Protein AF-A0A4Y9NA35-F1 (afdb_monomer_lite)

Foldseek 3Di:
DLVVVLVLVVVLVCCLQVVLQVLLCVPPVGSQEPAQDDDPPDPLNVLRVVVVVVVVVVNVVSVCCVVVVDPDPDDDDDDVVVVVVCVCSVVVSVVSVVVQVVCPNVRHDTDDPVDPCVVVVVVVVVVVVCCCPVPVVVVCCVVVPPVVLVVQQQQPDPHRPHHRRDPPDDPPPDD

Sequence (175 aa):
MIAVASLLHLAGLGVVFGVCTWLQIRRTGGSGFNGISGPVGSLSWWAGVLFVLALLLGLAGPAVVLAGVMGVPDGPTGTAAAVLGLVLLVPGVAAVLIAQTGMGTSWRIGVDDTERTDVALACLILAIELQVRVIEELYLRRVHGADYVAYAARTGRFLPGFGRLHPRARPVTAR

pLDDT: mean 85.76, std 9.86, range [43.94, 96.06]

Secondary structure (DSSP, 8-state):
-HHHHHHHHHHHHHHHHHHHHHHHHHHHSS-SB--S-SSTTSHHHHHHHHHHHHHHHHHHHHHHHHTTSSPPPS---SHHHHHHHHHHHHHHHHHHHHHHHHTGGG--BS--TTS--HHHHHHHHHHHHHIIIIIIHHHHHHHHHHHHHHHHHHH-SSSTTTTPPP---------

Radius of gyration: 25.9 Å; chains: 1; bounding box: 74×47×51 Å

Structure (mmCIF, N/CA/C/O backbone):
data_AF-A0A4Y9NA35-F1
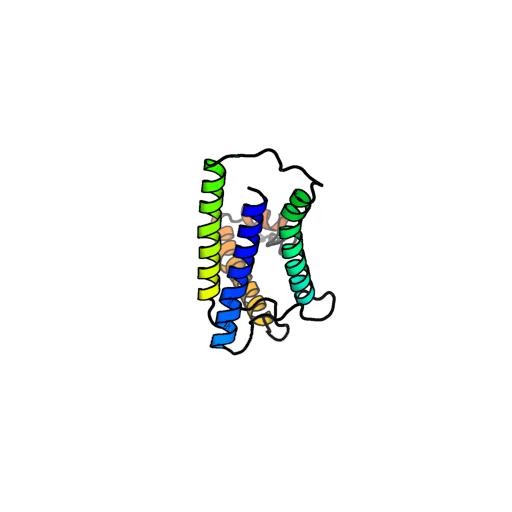#
_entry.id   AF-A0A4Y9NA35-F1
#
loop_
_atom_site.group_PDB
_atom_site.id
_atom_site.type_symbol
_atom_site.label_atom_id
_atom_site.label_alt_id
_atom_site.label_comp_id
_atom_site.label_asym_id
_atom_site.label_entity_id
_atom_site.label_seq_id
_atom_site.pdbx_PDB_ins_code
_atom_site.Cartn_x
_atom_site.Cartn_y
_atom_site.Cartn_z
_atom_site.occupancy
_atom_site.B_iso_or_equiv
_atom_site.auth_seq_id
_atom_site.auth_comp_id
_atom_site.auth_asym_id
_atom_site.auth_atom_id
_atom_site.pdbx_PDB_model_num
ATOM 1 N N . MET A 1 1 ? 15.046 -0.991 -24.228 1.00 73.88 1 MET A N 1
ATOM 2 C CA . MET A 1 1 ? 14.245 -0.162 -23.296 1.00 73.88 1 MET A CA 1
ATOM 3 C C . MET A 1 1 ? 13.436 -0.992 -22.307 1.00 73.88 1 MET A C 1
ATOM 5 O O . MET A 1 1 ? 13.653 -0.809 -21.121 1.00 73.88 1 MET A O 1
ATOM 9 N N . ILE A 1 2 ? 12.584 -1.932 -22.742 1.00 80.81 2 ILE A N 1
ATOM 10 C CA . ILE A 1 2 ? 11.775 -2.781 -21.834 1.00 80.81 2 ILE A CA 1
ATOM 11 C C . ILE A 1 2 ? 12.650 -3.531 -20.828 1.00 80.81 2 ILE A C 1
ATOM 13 O O . ILE A 1 2 ? 12.426 -3.399 -19.639 1.00 80.81 2 ILE A O 1
ATOM 17 N N . ALA A 1 3 ? 13.708 -4.212 -21.286 1.00 83.12 3 ALA A N 1
ATOM 18 C CA . ALA A 1 3 ? 14.634 -4.918 -20.396 1.00 83.12 3 ALA A CA 1
ATOM 19 C C . ALA A 1 3 ? 15.241 -4.006 -19.313 1.00 83.12 3 ALA A C 1
ATOM 21 O O . ALA A 1 3 ? 15.331 -4.396 -18.155 1.00 83.12 3 ALA A O 1
ATOM 22 N N . VAL A 1 4 ? 15.595 -2.765 -19.667 1.00 85.44 4 VAL A N 1
ATOM 23 C CA . VAL A 1 4 ? 16.108 -1.773 -18.708 1.00 85.44 4 VAL A CA 1
ATOM 24 C C . VAL A 1 4 ? 15.016 -1.369 -17.717 1.00 85.44 4 VAL A C 1
ATOM 26 O O . VAL A 1 4 ? 15.270 -1.344 -16.521 1.00 85.44 4 VAL A O 1
ATOM 29 N N . ALA A 1 5 ? 13.793 -1.107 -18.184 1.00 85.56 5 ALA A N 1
ATOM 30 C CA . ALA A 1 5 ? 12.664 -0.791 -17.310 1.00 85.56 5 ALA A CA 1
ATOM 31 C C . ALA A 1 5 ? 12.323 -1.956 -16.359 1.00 85.56 5 ALA A C 1
ATOM 33 O O . ALA A 1 5 ? 12.092 -1.730 -15.174 1.00 85.56 5 ALA A O 1
ATOM 34 N N . SER A 1 6 ? 12.363 -3.201 -16.843 1.00 86.94 6 SER A N 1
ATOM 35 C CA . SER A 1 6 ? 12.180 -4.409 -16.031 1.00 86.94 6 SER A CA 1
ATOM 36 C C . SER A 1 6 ? 13.278 -4.553 -14.977 1.00 86.94 6 SER A C 1
ATOM 38 O O . SER A 1 6 ? 12.978 -4.821 -13.818 1.00 86.94 6 SER A O 1
ATOM 40 N N . LEU A 1 7 ? 14.540 -4.319 -15.352 1.00 91.00 7 LEU A N 1
ATOM 41 C CA . LEU A 1 7 ? 15.666 -4.323 -14.417 1.00 91.00 7 LEU A CA 1
ATOM 42 C C . LEU A 1 7 ? 15.518 -3.233 -13.352 1.00 91.00 7 LEU A C 1
ATOM 44 O O . LEU A 1 7 ? 15.722 -3.513 -12.176 1.00 91.00 7 LEU A O 1
ATOM 48 N N . LEU A 1 8 ? 15.118 -2.019 -13.737 1.00 91.12 8 LEU A N 1
ATOM 49 C CA . LEU A 1 8 ? 14.865 -0.922 -12.799 1.00 91.12 8 LEU A CA 1
ATOM 50 C C . LEU A 1 8 ? 13.715 -1.242 -11.840 1.00 91.12 8 LEU A C 1
ATOM 52 O O . LEU A 1 8 ? 13.813 -0.937 -10.655 1.00 91.12 8 LEU A O 1
ATOM 56 N N . HIS A 1 9 ? 12.651 -1.886 -12.322 1.00 89.00 9 HIS A N 1
ATOM 57 C CA . HIS A 1 9 ? 11.539 -2.321 -11.481 1.00 89.00 9 HIS A CA 1
ATOM 58 C C . HIS A 1 9 ? 11.980 -3.379 -10.460 1.00 89.00 9 HIS A C 1
ATOM 60 O O . HIS A 1 9 ? 11.723 -3.228 -9.266 1.00 89.00 9 HIS A O 1
ATOM 66 N N . LEU A 1 10 ? 12.712 -4.406 -10.906 1.00 91.94 10 LEU A N 1
ATOM 67 C CA . LEU A 1 10 ? 13.266 -5.444 -10.032 1.00 91.94 10 LEU A CA 1
ATOM 68 C C . LEU A 1 10 ? 14.255 -4.869 -9.012 1.00 91.94 10 LEU A C 1
ATOM 70 O O . LEU A 1 10 ? 14.188 -5.210 -7.832 1.00 91.94 10 LEU A O 1
ATOM 74 N N . ALA A 1 11 ? 15.138 -3.968 -9.445 1.00 93.44 11 ALA A N 1
ATOM 75 C CA . ALA A 1 11 ? 16.068 -3.274 -8.564 1.00 93.44 11 ALA A CA 1
ATOM 76 C C . ALA A 1 11 ? 15.321 -2.418 -7.534 1.00 93.44 11 ALA A C 1
ATOM 78 O O . ALA A 1 11 ? 15.645 -2.472 -6.352 1.00 93.44 11 ALA A O 1
ATOM 79 N N . GLY A 1 12 ? 14.285 -1.685 -7.953 1.00 90.94 12 GLY A N 1
ATOM 80 C CA . GLY A 1 12 ? 13.433 -0.896 -7.066 1.00 90.94 12 GLY A CA 1
ATOM 81 C C . GLY A 1 12 ? 12.753 -1.752 -5.996 1.00 90.94 12 GLY A C 1
ATOM 82 O O . 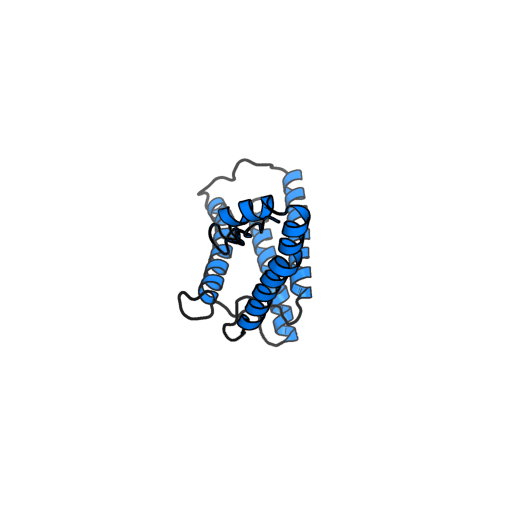GLY A 1 12 ? 12.848 -1.425 -4.816 1.00 90.94 12 GLY A O 1
ATOM 83 N N . LEU A 1 13 ? 12.146 -2.882 -6.379 1.00 91.75 13 LEU A N 1
ATOM 84 C CA . LEU A 1 13 ? 11.572 -3.841 -5.427 1.00 91.75 13 LEU A CA 1
ATOM 85 C C . LEU A 1 13 ? 12.641 -4.368 -4.462 1.00 91.75 13 LEU A C 1
ATOM 87 O O . LEU A 1 13 ? 12.443 -4.346 -3.248 1.00 91.75 13 LEU A O 1
ATOM 91 N N . GLY A 1 14 ? 13.793 -4.787 -4.988 1.00 93.38 14 GLY A N 1
ATOM 92 C CA . GLY A 1 14 ? 14.908 -5.279 -4.184 1.00 93.38 14 GLY A CA 1
ATOM 93 C C . GLY A 1 14 ? 15.418 -4.246 -3.180 1.00 93.38 14 GLY A C 1
ATOM 94 O O . GLY A 1 14 ? 15.694 -4.596 -2.038 1.00 93.38 14 GLY A O 1
ATOM 95 N N . VAL A 1 15 ? 15.488 -2.971 -3.562 1.00 93.44 15 VAL A N 1
ATOM 96 C CA . VAL A 1 15 ? 15.877 -1.872 -2.668 1.00 93.44 15 VAL A CA 1
ATOM 97 C C . VAL A 1 15 ? 14.812 -1.634 -1.597 1.00 93.44 15 VAL A C 1
ATOM 99 O O . VAL A 1 15 ? 15.146 -1.606 -0.414 1.00 93.44 15 VAL A O 1
ATOM 102 N N . VAL A 1 16 ? 13.541 -1.508 -1.986 1.00 90.88 16 VAL A N 1
ATOM 103 C CA . VAL A 1 16 ? 12.418 -1.249 -1.067 1.00 90.88 16 VAL A CA 1
ATOM 104 C C . VAL A 1 16 ? 12.288 -2.351 -0.016 1.00 90.88 16 VAL A C 1
ATOM 106 O O . VAL A 1 16 ? 12.180 -2.066 1.173 1.00 90.88 16 VAL A O 1
ATOM 109 N N . PHE A 1 17 ? 12.348 -3.620 -0.423 1.00 90.88 17 PHE A N 1
ATOM 110 C CA . PHE A 1 17 ? 12.286 -4.729 0.527 1.00 90.88 17 PHE A CA 1
ATOM 111 C C . PHE A 1 17 ? 13.617 -4.938 1.252 1.00 90.88 17 PHE A C 1
ATOM 113 O O . PHE A 1 17 ? 13.633 -5.161 2.460 1.00 90.88 17 PHE A O 1
ATOM 120 N N . GLY A 1 18 ? 14.744 -4.838 0.553 1.00 91.88 18 GLY A N 1
ATOM 121 C CA . GLY A 1 18 ? 16.064 -5.160 1.088 1.00 91.88 18 GLY A CA 1
ATOM 122 C C . GLY A 1 18 ? 16.557 -4.178 2.144 1.00 91.88 18 GLY A C 1
ATOM 123 O O . GLY A 1 18 ? 17.033 -4.615 3.191 1.00 91.88 18 GLY A O 1
ATOM 124 N N . VAL A 1 19 ? 16.421 -2.866 1.914 1.00 91.12 19 VAL A N 1
ATOM 125 C CA . VAL A 1 19 ? 16.928 -1.837 2.840 1.00 91.12 19 VAL A CA 1
ATOM 126 C C . VAL A 1 19 ? 16.253 -1.955 4.203 1.00 91.12 19 VAL A C 1
ATOM 128 O O . VAL A 1 19 ? 16.939 -2.041 5.220 1.00 91.12 19 VAL A O 1
ATOM 131 N N . CYS A 1 20 ? 14.921 -2.007 4.239 1.00 87.62 20 CYS A N 1
ATOM 132 C CA . CYS A 1 20 ? 14.180 -2.080 5.496 1.00 87.62 20 CYS A CA 1
ATOM 133 C C . CYS A 1 20 ? 14.397 -3.405 6.219 1.00 87.62 20 CYS A C 1
ATOM 135 O O . CYS A 1 20 ? 14.665 -3.395 7.416 1.00 87.62 20 CYS A O 1
ATOM 137 N N . THR A 1 21 ? 14.397 -4.521 5.493 1.00 91.38 21 THR A N 1
ATOM 138 C CA . THR A 1 21 ? 14.710 -5.840 6.063 1.00 91.38 21 THR A CA 1
ATOM 139 C C . THR A 1 21 ? 16.095 -5.855 6.687 1.00 91.38 21 THR A C 1
ATOM 141 O O . THR A 1 21 ? 16.270 -6.291 7.820 1.00 91.38 21 THR A O 1
ATOM 144 N N . TRP A 1 22 ? 17.095 -5.324 5.981 1.00 91.44 22 TRP A N 1
ATOM 145 C CA . TRP A 1 22 ? 18.456 -5.241 6.491 1.00 91.44 22 TRP A CA 1
ATOM 146 C C . TRP A 1 22 ? 18.546 -4.358 7.738 1.00 91.44 22 TRP A C 1
ATOM 148 O O . TRP A 1 22 ? 19.132 -4.771 8.740 1.00 91.44 22 TRP A O 1
ATOM 158 N N . LEU A 1 23 ? 17.932 -3.172 7.714 1.00 90.19 23 LEU A N 1
ATOM 159 C CA . LEU A 1 23 ? 17.888 -2.278 8.871 1.00 90.19 23 LEU A CA 1
ATOM 160 C C . LEU A 1 23 ? 17.173 -2.925 10.065 1.00 90.19 23 LEU A C 1
ATOM 162 O O . LEU A 1 23 ? 17.649 -2.797 11.192 1.00 90.19 23 LEU A O 1
ATOM 166 N N . GLN A 1 24 ? 16.075 -3.644 9.830 1.00 89.56 24 GLN A N 1
ATOM 167 C CA . GLN A 1 24 ? 15.312 -4.328 10.871 1.00 89.56 24 GLN A CA 1
ATOM 168 C C . GLN A 1 24 ? 16.133 -5.457 11.504 1.00 89.56 24 GLN A C 1
ATOM 170 O O . GLN A 1 24 ? 16.224 -5.515 12.733 1.00 89.56 24 GLN A O 1
ATOM 175 N N . ILE A 1 25 ?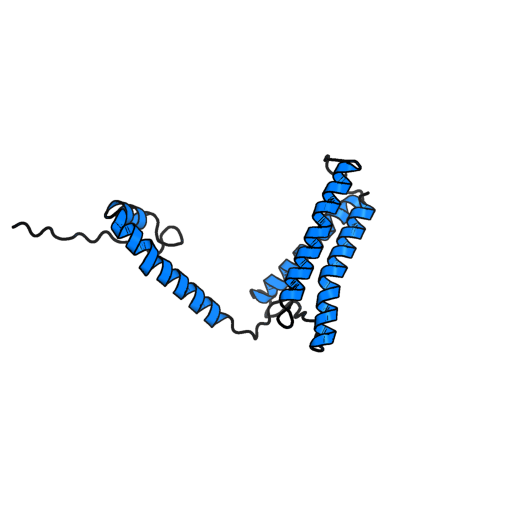 16.835 -6.266 10.698 1.00 91.94 25 ILE A N 1
ATOM 176 C CA . ILE A 1 25 ? 17.741 -7.320 11.191 1.00 91.94 25 ILE A CA 1
ATOM 177 C C . ILE A 1 25 ? 18.854 -6.704 12.031 1.00 91.94 25 ILE A C 1
ATOM 179 O O . ILE A 1 25 ? 19.151 -7.186 13.121 1.00 91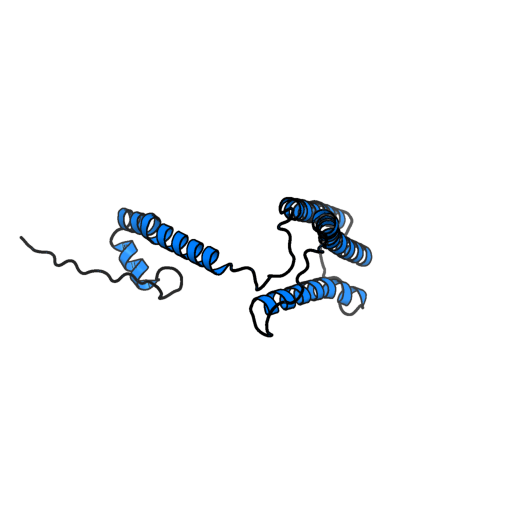.94 25 ILE A O 1
ATOM 183 N N . ARG A 1 26 ? 19.455 -5.607 11.560 1.00 91.50 26 ARG A N 1
ATOM 184 C CA . ARG A 1 26 ? 20.535 -4.919 12.280 1.00 91.50 26 ARG A CA 1
ATOM 185 C C . ARG A 1 26 ? 20.078 -4.326 13.613 1.00 91.50 26 ARG A C 1
ATOM 187 O O . ARG A 1 26 ? 20.867 -4.303 14.549 1.00 91.50 26 ARG A O 1
ATOM 194 N N . ARG A 1 27 ? 18.842 -3.825 13.692 1.00 88.81 27 ARG A N 1
ATOM 195 C CA . ARG A 1 27 ? 18.305 -3.147 14.885 1.00 88.81 27 ARG A CA 1
ATOM 196 C C . ARG A 1 27 ? 17.663 -4.097 15.892 1.00 88.81 27 ARG A C 1
ATOM 198 O O . ARG A 1 27 ? 17.731 -3.830 17.084 1.00 88.81 27 ARG A O 1
ATOM 205 N N . THR A 1 28 ? 17.015 -5.161 15.422 1.00 89.25 28 THR A N 1
ATOM 206 C CA . THR A 1 28 ? 16.142 -6.020 16.248 1.00 89.25 28 THR A CA 1
ATOM 207 C C . THR A 1 28 ? 16.517 -7.501 16.214 1.00 89.25 28 THR A C 1
ATOM 209 O O . THR A 1 28 ? 15.984 -8.279 16.997 1.00 89.25 28 THR A O 1
ATOM 212 N N . GLY A 1 29 ? 17.404 -7.916 15.306 1.00 89.06 29 GLY A N 1
ATOM 213 C CA . GLY A 1 29 ? 17.726 -9.324 15.054 1.00 89.06 29 GLY A CA 1
ATOM 214 C C . GLY A 1 29 ? 16.700 -10.065 14.185 1.00 89.06 29 GLY A C 1
ATOM 215 O O . GLY A 1 29 ? 17.009 -11.145 13.690 1.00 89.06 29 GLY A O 1
ATOM 216 N N . GLY A 1 30 ? 15.512 -9.494 13.950 1.00 87.19 30 GLY A N 1
ATOM 217 C CA . GLY A 1 30 ? 14.463 -10.073 13.106 1.00 87.19 30 GLY A CA 1
ATOM 218 C C . GLY A 1 30 ? 14.361 -9.415 11.729 1.00 87.19 30 GLY A C 1
ATOM 219 O O . GLY A 1 30 ? 14.691 -8.245 11.561 1.00 87.19 30 GLY A O 1
ATOM 220 N N . SER A 1 31 ? 13.861 -10.152 10.734 1.00 88.00 31 SER A N 1
ATOM 221 C CA . SER A 1 31 ? 13.678 -9.648 9.362 1.00 88.00 31 SER A CA 1
ATOM 222 C C . SER A 1 31 ? 12.503 -8.687 9.194 1.00 88.00 31 SER A C 1
ATOM 224 O O . SER A 1 31 ? 12.469 -7.950 8.216 1.00 88.00 31 SER A O 1
ATOM 226 N N . GLY A 1 32 ? 11.539 -8.695 10.121 1.00 84.56 32 GLY A N 1
ATOM 227 C CA . GLY A 1 32 ? 10.280 -7.953 9.996 1.00 84.56 32 GLY A CA 1
ATOM 228 C C . GLY A 1 32 ? 9.255 -8.606 9.062 1.00 84.56 32 GLY A C 1
ATOM 229 O O . GLY A 1 32 ? 8.154 -8.081 8.928 1.00 84.56 32 GLY A O 1
ATOM 230 N N . PHE A 1 33 ? 9.577 -9.744 8.440 1.00 86.44 33 PHE A N 1
ATOM 231 C CA . PHE A 1 33 ? 8.624 -10.522 7.650 1.00 86.44 33 PHE A CA 1
ATOM 232 C C . PHE A 1 33 ? 7.936 -11.578 8.510 1.00 86.44 33 PHE A C 1
ATOM 234 O O . PHE A 1 33 ? 8.599 -12.474 9.029 1.00 86.44 33 PHE A O 1
ATOM 241 N N . ASN A 1 34 ? 6.608 -11.517 8.566 1.00 82.56 34 ASN A N 1
ATOM 242 C CA . ASN A 1 34 ? 5.774 -12.516 9.239 1.00 82.56 34 ASN A CA 1
ATOM 243 C C . ASN A 1 34 ? 5.192 -13.564 8.270 1.00 82.56 34 ASN A C 1
ATOM 245 O O . ASN A 1 34 ? 4.592 -14.542 8.700 1.00 82.56 34 ASN A O 1
ATOM 249 N N . GLY A 1 35 ? 5.416 -13.405 6.961 1.00 82.50 35 GLY A N 1
ATOM 250 C CA . GLY A 1 35 ? 4.951 -14.351 5.945 1.00 82.50 35 GLY A CA 1
ATOM 251 C C . GLY A 1 35 ? 3.427 -14.379 5.795 1.00 82.50 35 GLY A C 1
ATOM 252 O O . GLY A 1 35 ? 2.741 -13.399 6.081 1.00 82.50 35 GLY A O 1
ATOM 253 N N . ILE A 1 36 ? 2.909 -15.499 5.283 1.00 85.06 36 ILE A N 1
ATOM 254 C CA . ILE A 1 36 ? 1.468 -15.765 5.229 1.00 85.06 36 ILE A CA 1
ATOM 255 C C . ILE A 1 36 ? 1.074 -16.387 6.571 1.00 85.06 36 ILE A C 1
ATOM 257 O O . ILE A 1 36 ? 1.372 -17.554 6.825 1.00 85.06 36 ILE A O 1
ATOM 261 N N . SER A 1 37 ? 0.441 -15.584 7.420 1.00 83.38 37 SER A N 1
ATOM 262 C CA . SER A 1 37 ? 0.035 -15.955 8.778 1.00 83.38 37 SER A CA 1
ATOM 263 C C . SER A 1 37 ? -1.394 -16.502 8.825 1.00 83.38 37 SER A C 1
ATOM 265 O O . SER A 1 37 ? -2.206 -16.232 7.938 1.00 83.38 37 SER A O 1
ATOM 267 N N . GLY A 1 38 ? -1.707 -17.216 9.905 1.00 83.88 38 GLY A N 1
ATOM 268 C CA . GLY A 1 38 ? -3.075 -17.565 10.277 1.00 83.88 38 GLY A CA 1
ATOM 269 C C . GLY A 1 38 ? -3.666 -18.796 9.581 1.00 83.88 38 GLY A C 1
ATOM 270 O O . GLY A 1 38 ? -3.063 -19.372 8.671 1.00 83.88 38 GLY A O 1
ATOM 271 N N . PRO A 1 39 ? -4.854 -19.251 10.028 1.00 86.12 39 PRO A N 1
ATOM 272 C CA . PRO A 1 39 ? -5.569 -20.352 9.391 1.00 86.12 39 PRO A CA 1
ATOM 273 C C . PRO A 1 39 ? -5.950 -20.021 7.945 1.00 86.12 39 PRO A C 1
ATOM 275 O O . PRO A 1 39 ? -6.315 -18.888 7.632 1.00 86.12 39 PRO A O 1
ATOM 278 N N . VAL A 1 40 ? -5.942 -21.028 7.067 1.00 90.50 40 VAL A N 1
ATOM 279 C CA . VAL A 1 40 ? -6.358 -20.864 5.665 1.00 90.50 40 VAL A CA 1
ATOM 280 C C . VAL A 1 40 ? -7.760 -20.254 5.597 1.00 90.50 40 VAL A C 1
ATOM 282 O O . VAL A 1 40 ? -8.703 -20.770 6.195 1.00 90.50 40 VAL A O 1
ATOM 285 N N . GLY A 1 41 ? -7.886 -19.151 4.855 1.00 87.19 41 GLY A N 1
ATOM 286 C CA . GLY A 1 41 ? -9.135 -18.404 4.695 1.00 87.19 41 GLY A CA 1
ATOM 287 C C . GLY A 1 41 ? -9.355 -17.263 5.697 1.00 87.19 41 GLY A C 1
ATOM 288 O O . GLY A 1 41 ? -10.324 -16.522 5.536 1.00 87.19 41 GLY A O 1
ATOM 289 N N . SER A 1 42 ? -8.475 -17.069 6.687 1.00 88.12 42 SER A N 1
ATOM 290 C CA . SER A 1 42 ? -8.499 -15.878 7.549 1.00 88.12 42 SER A CA 1
ATOM 291 C C . SER A 1 42 ? -8.130 -14.601 6.775 1.00 88.12 42 SER A C 1
ATOM 293 O O . SER A 1 42 ? -7.563 -14.649 5.680 1.00 88.12 42 SER A O 1
ATOM 295 N N . LEU A 1 43 ? -8.420 -13.429 7.355 1.00 85.00 43 LEU A N 1
ATOM 296 C CA . LEU A 1 43 ? -8.033 -12.135 6.773 1.00 85.00 43 LEU A CA 1
ATOM 297 C C . LEU A 1 43 ? -6.509 -11.966 6.674 1.00 85.00 43 LEU A C 1
ATOM 299 O O . LEU A 1 43 ? -6.024 -11.448 5.671 1.00 85.00 43 LEU A O 1
ATOM 303 N N . SER A 1 44 ? -5.754 -12.418 7.677 1.00 85.94 44 SER A N 1
ATOM 304 C CA . SER A 1 44 ? -4.286 -12.385 7.676 1.00 85.94 44 SER A CA 1
ATOM 305 C C . SER A 1 44 ? -3.687 -13.290 6.601 1.00 85.94 44 SER A C 1
ATOM 307 O O . SER A 1 44 ? -2.766 -12.874 5.891 1.00 85.94 44 SER A O 1
ATOM 309 N N . TRP A 1 45 ? -4.278 -14.469 6.392 1.00 89.75 45 TRP A N 1
ATOM 310 C CA . TRP A 1 45 ? -3.899 -15.373 5.311 1.00 89.75 45 TRP A CA 1
ATOM 311 C C . TRP A 1 45 ? -4.161 -14.736 3.942 1.00 89.75 45 TRP A C 1
ATOM 313 O O . TRP A 1 45 ? -3.265 -14.679 3.097 1.00 89.75 45 TRP A O 1
ATOM 323 N N . TRP A 1 46 ? -5.359 -14.173 3.738 1.00 90.62 46 TRP A N 1
ATOM 324 C CA . TRP A 1 46 ? -5.706 -13.467 2.502 1.00 90.62 46 TRP A CA 1
ATOM 325 C C . TRP A 1 46 ? -4.812 -12.254 2.243 1.00 90.62 46 TRP A C 1
ATOM 327 O O . TRP A 1 46 ? -4.419 -12.043 1.099 1.00 90.62 46 TRP A O 1
ATOM 337 N N . ALA A 1 47 ? -4.444 -11.486 3.272 1.00 88.31 47 ALA A N 1
ATOM 338 C CA . ALA A 1 47 ? -3.518 -10.364 3.130 1.00 88.31 47 ALA A CA 1
ATOM 339 C C . ALA A 1 47 ? -2.157 -10.827 2.585 1.00 88.31 47 ALA A C 1
ATOM 341 O O . ALA A 1 47 ? -1.633 -10.225 1.647 1.00 88.31 47 ALA A O 1
ATOM 342 N N . GLY A 1 48 ? -1.620 -11.934 3.111 1.00 90.12 48 GLY A N 1
ATOM 343 C CA . GLY A 1 48 ? -0.382 -12.534 2.616 1.00 90.12 48 GLY A CA 1
ATOM 344 C C . GLY A 1 48 ? -0.500 -13.051 1.177 1.00 90.12 48 GLY A C 1
ATOM 345 O O . GLY A 1 48 ? 0.347 -12.746 0.337 1.00 90.12 48 GLY A O 1
ATOM 346 N N . VAL A 1 49 ? -1.572 -13.783 0.861 1.00 92.69 49 VAL A N 1
ATOM 347 C CA . VAL A 1 49 ? -1.817 -14.324 -0.489 1.00 92.69 49 VAL A CA 1
ATOM 348 C C . VAL A 1 49 ? -1.986 -13.210 -1.519 1.00 92.69 49 VAL A C 1
ATOM 350 O O . VAL A 1 49 ? -1.348 -13.248 -2.570 1.00 92.69 49 VAL A O 1
ATOM 353 N N . LEU A 1 50 ? -2.808 -12.201 -1.224 1.00 92.94 50 LEU A N 1
ATOM 354 C CA . LEU A 1 50 ? -3.039 -11.065 -2.116 1.00 92.94 50 LEU A CA 1
ATOM 355 C C . LEU A 1 50 ? -1.772 -10.232 -2.306 1.00 92.94 50 LEU A C 1
ATOM 357 O O . LEU A 1 50 ? -1.536 -9.742 -3.406 1.00 92.94 50 LEU A O 1
ATOM 361 N N . PHE A 1 51 ? -0.933 -10.111 -1.277 1.00 92.19 51 PHE A N 1
ATOM 362 C CA . PHE A 1 51 ? 0.361 -9.448 -1.391 1.00 92.19 51 PHE A CA 1
ATOM 363 C C . PHE A 1 51 ? 1.300 -10.190 -2.355 1.00 92.19 51 PHE A C 1
ATOM 365 O O . PHE A 1 51 ? 1.850 -9.576 -3.270 1.00 92.19 51 PHE A O 1
ATOM 372 N N . VAL A 1 52 ? 1.434 -11.514 -2.215 1.00 92.75 52 VAL A N 1
ATOM 373 C CA . VAL A 1 52 ? 2.225 -12.337 -3.149 1.00 92.75 52 VAL A CA 1
ATOM 374 C C . VAL A 1 52 ? 1.649 -12.258 -4.562 1.00 92.75 52 VAL A C 1
ATOM 376 O O . VAL A 1 52 ? 2.391 -12.042 -5.519 1.00 92.75 52 VAL A O 1
ATOM 379 N N . LEU A 1 53 ? 0.327 -12.372 -4.700 1.00 95.31 53 LEU A N 1
ATOM 380 C CA . LEU A 1 53 ? -0.354 -12.257 -5.985 1.00 95.31 53 LEU A CA 1
ATOM 381 C C . LEU A 1 53 ? -0.100 -10.892 -6.636 1.00 95.31 53 LEU A C 1
ATOM 383 O O . LEU A 1 53 ? 0.182 -10.843 -7.827 1.00 95.31 53 LEU A O 1
ATOM 387 N N . ALA A 1 54 ? -0.138 -9.797 -5.875 1.00 92.94 54 ALA A N 1
ATOM 388 C CA . ALA A 1 54 ? 0.151 -8.459 -6.383 1.00 92.94 54 ALA A CA 1
ATOM 389 C C . ALA A 1 54 ? 1.592 -8.336 -6.903 1.00 92.94 54 ALA A C 1
ATOM 391 O O . ALA A 1 54 ? 1.801 -7.770 -7.976 1.00 92.94 54 ALA A O 1
ATOM 392 N N . LEU A 1 55 ? 2.578 -8.907 -6.197 1.00 92.44 55 LEU A N 1
ATOM 393 C CA . LEU A 1 55 ? 3.967 -8.945 -6.670 1.00 92.44 55 LEU A CA 1
ATOM 394 C C . LEU A 1 55 ? 4.097 -9.752 -7.969 1.00 92.44 55 LEU A C 1
ATOM 396 O O . LEU A 1 55 ? 4.731 -9.294 -8.918 1.00 92.44 55 LEU A O 1
ATOM 400 N N . LEU A 1 56 ? 3.460 -10.925 -8.040 1.00 94.00 56 LEU A N 1
ATOM 401 C CA . LEU A 1 56 ? 3.474 -11.767 -9.239 1.00 94.00 56 LEU A CA 1
ATOM 402 C C . LEU A 1 56 ? 2.791 -11.082 -10.428 1.00 94.00 56 LEU A C 1
ATOM 404 O O . LEU A 1 56 ? 3.343 -11.074 -11.525 1.00 94.00 56 LEU A O 1
ATOM 408 N N . LEU A 1 57 ? 1.625 -10.470 -10.215 1.00 92.81 57 LEU A N 1
ATOM 409 C CA . LEU A 1 57 ? 0.901 -9.726 -11.247 1.00 92.81 57 LEU A CA 1
ATOM 410 C C . LEU A 1 57 ? 1.689 -8.499 -11.722 1.00 92.81 57 LEU A C 1
ATOM 412 O O . LEU A 1 57 ? 1.721 -8.229 -12.922 1.00 92.81 57 LEU A O 1
ATOM 416 N N . GLY A 1 58 ? 2.376 -7.798 -10.815 1.00 89.38 58 GLY A N 1
ATOM 417 C CA . GLY A 1 58 ? 3.268 -6.691 -11.166 1.00 89.38 58 GLY A CA 1
ATOM 418 C C . GLY A 1 58 ? 4.416 -7.124 -12.084 1.00 89.38 58 GLY A C 1
ATOM 419 O O . GLY A 1 58 ? 4.757 -6.416 -13.031 1.00 89.38 58 GLY A O 1
ATOM 420 N N . LEU A 1 59 ? 4.964 -8.323 -11.862 1.00 90.75 59 LEU A N 1
ATOM 421 C CA . LEU A 1 59 ? 6.022 -8.908 -12.693 1.00 90.75 59 LEU A CA 1
ATOM 422 C C . LEU A 1 59 ? 5.504 -9.555 -13.985 1.00 90.75 59 LEU A C 1
ATOM 424 O O . LEU A 1 59 ? 6.244 -9.634 -14.969 1.00 90.75 59 LEU A O 1
ATOM 428 N N . ALA A 1 60 ? 4.243 -9.992 -14.006 1.00 91.62 60 ALA A N 1
ATOM 429 C CA . ALA A 1 60 ? 3.643 -10.666 -15.151 1.00 91.62 60 ALA A CA 1
ATOM 430 C C . ALA A 1 60 ? 3.625 -9.775 -16.401 1.00 91.62 60 ALA A C 1
ATOM 432 O O . ALA A 1 60 ? 3.946 -10.252 -17.485 1.00 91.62 60 ALA A O 1
ATOM 433 N N . GLY A 1 61 ? 3.323 -8.479 -16.260 1.00 86.94 61 GLY A N 1
ATOM 434 C CA . GLY A 1 61 ? 3.294 -7.540 -17.388 1.00 86.94 61 GLY A CA 1
ATOM 435 C C . GLY A 1 61 ? 4.616 -7.510 -18.174 1.00 86.94 61 GLY A C 1
ATOM 436 O O . GLY A 1 61 ? 4.630 -7.866 -19.355 1.00 86.94 61 GLY A O 1
ATOM 437 N N . PRO A 1 62 ? 5.747 -7.155 -17.534 1.00 87.06 62 PRO A N 1
ATOM 438 C CA . PRO A 1 62 ? 7.061 -7.220 -18.166 1.00 87.06 62 PRO A CA 1
ATOM 439 C C . PRO A 1 62 ? 7.424 -8.610 -18.702 1.00 87.06 62 PRO A C 1
ATOM 441 O O . PRO A 1 62 ? 7.999 -8.708 -19.784 1.00 87.06 62 PRO A O 1
ATOM 444 N N . ALA A 1 63 ? 7.084 -9.680 -17.976 1.00 89.25 63 ALA A N 1
ATOM 445 C CA . ALA A 1 63 ? 7.408 -11.046 -18.381 1.00 89.25 63 ALA A CA 1
ATOM 446 C C . ALA A 1 63 ? 6.705 -11.457 -19.684 1.00 89.25 63 ALA A C 1
ATOM 448 O O . ALA A 1 63 ? 7.347 -12.004 -20.578 1.00 89.25 63 ALA A O 1
ATOM 449 N N . VAL A 1 64 ? 5.412 -11.149 -19.827 1.00 91.00 64 VAL A N 1
ATOM 450 C CA . VAL A 1 64 ? 4.621 -11.464 -21.029 1.00 91.00 64 VAL A CA 1
ATOM 451 C C . VAL A 1 64 ? 5.147 -10.710 -22.255 1.00 91.00 64 VAL A C 1
ATOM 453 O O . VAL A 1 64 ? 5.212 -11.276 -23.348 1.00 91.00 64 VAL A O 1
ATOM 456 N N . VAL A 1 65 ? 5.582 -9.459 -22.074 1.00 88.75 65 VAL A N 1
ATOM 457 C CA . VAL A 1 65 ? 6.201 -8.663 -23.145 1.00 88.75 65 VAL A CA 1
ATOM 458 C C . VAL A 1 65 ? 7.577 -9.221 -23.530 1.00 88.75 65 VAL A C 1
ATOM 460 O O . VAL A 1 65 ? 7.876 -9.362 -24.713 1.00 88.75 65 VAL A O 1
ATOM 463 N N . LEU A 1 66 ? 8.416 -9.586 -22.554 1.00 88.06 66 LEU A N 1
ATOM 464 C CA . LEU A 1 66 ? 9.735 -10.180 -22.813 1.00 88.06 66 LEU A CA 1
ATOM 465 C C . LEU A 1 66 ? 9.648 -11.570 -23.459 1.00 88.06 66 LEU A C 1
ATOM 467 O O . LEU A 1 66 ? 10.520 -11.926 -24.245 1.00 88.06 66 LEU A O 1
ATOM 471 N N . ALA A 1 67 ? 8.593 -12.331 -23.167 1.00 91.19 67 ALA A N 1
ATOM 472 C CA . ALA A 1 67 ? 8.309 -13.617 -23.799 1.00 91.19 67 ALA A CA 1
ATOM 473 C C . ALA A 1 67 ? 7.795 -13.486 -25.247 1.00 91.19 67 ALA A C 1
ATOM 475 O O . ALA A 1 67 ? 7.577 -14.498 -25.909 1.00 91.19 67 ALA A O 1
ATOM 476 N N . GLY A 1 68 ? 7.567 -12.261 -25.739 1.00 90.00 68 GLY A N 1
ATOM 477 C CA . GLY A 1 68 ? 7.047 -12.009 -27.085 1.00 90.00 68 GLY A CA 1
ATOM 478 C C . GLY A 1 68 ? 5.575 -12.387 -27.267 1.00 90.00 68 GLY A C 1
ATOM 479 O O . GLY A 1 68 ? 5.098 -12.436 -28.395 1.00 90.00 68 GLY A O 1
ATOM 480 N N . VAL A 1 69 ? 4.853 -12.652 -26.174 1.00 92.12 69 VAL A N 1
ATOM 481 C CA . VAL A 1 69 ? 3.433 -13.038 -26.202 1.00 92.12 69 VAL A CA 1
ATOM 482 C C . VAL A 1 69 ? 2.543 -11.826 -26.483 1.00 92.12 69 VAL A C 1
ATOM 484 O O . VAL A 1 69 ? 1.541 -11.943 -27.183 1.00 92.12 69 VAL A O 1
ATOM 487 N N . MET A 1 70 ? 2.916 -10.653 -25.963 1.00 87.31 70 MET A N 1
ATOM 488 C CA . MET A 1 70 ? 2.284 -9.374 -26.296 1.00 87.31 70 MET A CA 1
ATOM 489 C C . MET A 1 70 ? 3.330 -8.358 -26.754 1.00 87.31 70 MET A C 1
ATOM 491 O O . MET A 1 70 ? 4.430 -8.292 -26.205 1.00 87.31 70 MET A O 1
ATOM 495 N N . GLY A 1 71 ? 2.964 -7.537 -27.740 1.00 83.12 71 GLY A N 1
ATOM 496 C CA . GLY A 1 71 ? 3.728 -6.345 -28.098 1.00 83.12 71 GLY A CA 1
ATOM 497 C C . GLY A 1 71 ? 3.638 -5.274 -27.009 1.00 83.12 71 GLY A C 1
ATOM 498 O O . GLY A 1 71 ? 2.736 -5.293 -26.170 1.00 83.12 71 GLY A O 1
ATOM 499 N N . VAL A 1 72 ? 4.573 -4.322 -27.019 1.00 80.31 72 VAL A N 1
ATOM 500 C CA . VAL A 1 72 ? 4.453 -3.127 -26.173 1.00 80.31 72 VAL A CA 1
ATOM 501 C C . VAL A 1 72 ? 3.236 -2.332 -26.646 1.00 80.31 72 VAL A C 1
ATOM 503 O O . VAL A 1 72 ? 3.175 -2.038 -27.839 1.00 80.31 72 VAL A O 1
ATOM 506 N N . PRO A 1 73 ? 2.291 -1.979 -25.757 1.00 79.12 73 PRO A N 1
ATOM 507 C CA . PRO A 1 73 ? 1.173 -1.121 -26.125 1.00 79.12 73 PRO A CA 1
ATOM 508 C C . PRO A 1 73 ? 1.664 0.207 -26.704 1.00 79.12 73 PRO A C 1
ATOM 510 O O . PRO A 1 73 ? 2.637 0.778 -26.199 1.00 79.12 73 PRO A O 1
ATOM 513 N N . ASP A 1 74 ? 0.973 0.716 -27.723 1.00 81.38 74 ASP A N 1
ATOM 514 C CA . ASP A 1 74 ? 1.264 2.035 -28.280 1.00 81.38 74 ASP A CA 1
ATOM 515 C C . ASP A 1 74 ? 1.149 3.103 -27.184 1.00 81.38 74 ASP A C 1
ATOM 517 O O . ASP A 1 74 ? 0.159 3.183 -26.452 1.00 81.38 74 ASP A O 1
ATOM 521 N N . GLY A 1 75 ? 2.187 3.921 -27.041 1.00 79.56 75 GLY A N 1
ATOM 522 C CA . GLY A 1 75 ? 2.288 4.899 -25.966 1.00 79.56 75 GLY A CA 1
ATOM 523 C C . GLY A 1 75 ? 3.409 5.905 -26.208 1.00 79.56 75 GLY A C 1
ATOM 524 O O . GLY A 1 75 ? 4.114 5.822 -27.215 1.00 79.56 75 GLY A O 1
ATOM 525 N N . PRO A 1 76 ? 3.593 6.880 -25.303 1.00 81.62 76 PRO A N 1
ATOM 526 C CA . PRO A 1 76 ? 4.664 7.857 -25.432 1.00 81.62 76 PRO A CA 1
ATOM 527 C C . PRO A 1 76 ? 6.030 7.154 -25.406 1.00 81.62 76 PRO A C 1
ATOM 529 O O . PRO A 1 76 ? 6.443 6.587 -24.396 1.00 81.62 76 PRO A O 1
ATOM 532 N N . THR A 1 77 ? 6.737 7.197 -26.535 1.00 82.75 77 THR A N 1
ATOM 533 C CA . THR A 1 77 ? 8.075 6.615 -26.720 1.00 82.75 77 THR A CA 1
ATOM 534 C C . THR A 1 77 ? 9.155 7.691 -26.850 1.00 82.75 77 THR A C 1
ATOM 536 O O . THR A 1 77 ? 8.874 8.843 -27.171 1.00 82.75 77 THR A O 1
ATOM 539 N N . GLY A 1 78 ? 10.419 7.307 -26.644 1.00 85.06 78 GLY A N 1
ATOM 540 C CA . GLY A 1 78 ? 11.583 8.183 -26.817 1.00 85.06 78 GLY A CA 1
ATOM 541 C C . GLY A 1 78 ? 12.138 8.752 -25.509 1.00 85.06 78 GLY A C 1
ATOM 542 O O . GLY A 1 78 ? 11.670 8.438 -24.414 1.00 85.06 78 GLY A O 1
ATOM 543 N N . THR A 1 79 ? 13.177 9.584 -25.621 1.00 87.81 79 THR A N 1
ATOM 544 C CA . THR A 1 79 ? 13.959 10.071 -24.472 1.00 87.81 79 THR A CA 1
ATOM 545 C C . THR A 1 79 ? 13.109 10.839 -23.463 1.00 87.81 79 THR A C 1
ATOM 547 O O . THR A 1 79 ? 13.263 10.630 -22.265 1.00 87.81 79 THR A O 1
ATOM 550 N N . ALA A 1 80 ? 12.170 11.672 -23.919 1.00 88.75 80 ALA A N 1
ATOM 551 C CA . ALA A 1 80 ? 11.299 12.444 -23.031 1.00 88.75 80 ALA A CA 1
ATOM 552 C C . ALA A 1 80 ? 10.417 11.544 -22.148 1.00 88.75 80 ALA A C 1
ATOM 554 O O . ALA A 1 80 ? 10.319 11.767 -20.944 1.00 88.75 80 ALA A O 1
ATOM 555 N N . ALA A 1 81 ? 9.835 10.488 -22.723 1.00 88.56 81 ALA A N 1
ATOM 556 C CA . ALA A 1 81 ? 9.041 9.518 -21.974 1.00 88.56 81 ALA A CA 1
ATOM 557 C C . ALA A 1 81 ? 9.899 8.729 -20.970 1.00 88.56 81 ALA A C 1
ATOM 559 O O . ALA A 1 81 ? 9.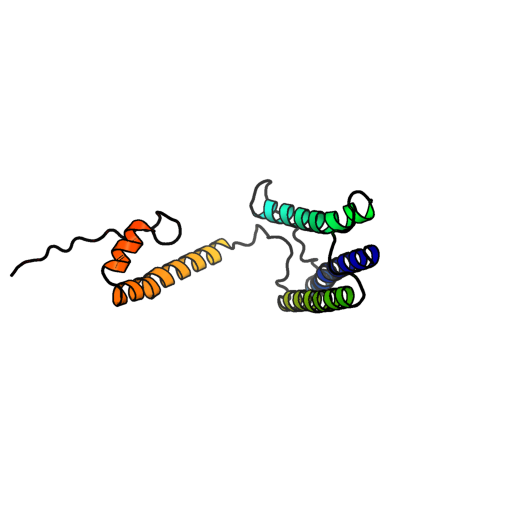476 8.504 -19.838 1.00 88.56 81 ALA A O 1
ATOM 560 N N . ALA A 1 82 ? 11.129 8.362 -21.349 1.00 86.94 82 ALA A N 1
ATOM 561 C CA . ALA A 1 82 ? 12.071 7.701 -20.447 1.00 86.94 82 ALA A CA 1
ATOM 562 C C . ALA A 1 82 ? 12.483 8.606 -19.272 1.00 86.94 82 ALA A C 1
ATOM 564 O O . ALA A 1 82 ? 12.507 8.156 -18.128 1.00 86.94 82 ALA A O 1
ATOM 565 N N . VAL A 1 83 ? 12.758 9.886 -19.542 1.00 91.19 83 VAL A N 1
ATOM 566 C CA . VAL A 1 83 ? 13.071 10.885 -18.510 1.00 91.19 83 VAL A CA 1
ATOM 567 C C . VAL A 1 83 ? 11.882 11.077 -17.577 1.00 91.19 83 VAL A C 1
ATOM 569 O O . VAL A 1 83 ? 12.065 11.029 -16.365 1.00 91.19 83 VAL A O 1
ATOM 572 N N . LEU A 1 84 ? 10.665 11.214 -18.110 1.00 92.50 84 LEU A N 1
ATOM 573 C CA . LEU A 1 84 ? 9.453 11.307 -17.295 1.00 92.50 84 LEU A CA 1
ATOM 574 C C . LEU A 1 84 ? 9.284 10.071 -16.401 1.00 92.50 84 LEU A C 1
ATOM 576 O O . LEU A 1 84 ? 9.040 10.206 -15.205 1.00 92.50 84 LEU A O 1
ATOM 580 N N . GLY A 1 85 ? 9.477 8.871 -16.955 1.00 91.00 85 GLY A N 1
ATOM 581 C CA . GLY A 1 85 ? 9.427 7.622 -16.197 1.00 91.00 85 GLY A CA 1
ATOM 582 C C . GLY A 1 85 ? 10.450 7.577 -15.059 1.00 91.00 85 GLY A C 1
ATOM 583 O O . GLY A 1 85 ? 10.104 7.192 -13.946 1.00 91.00 85 GLY A O 1
ATOM 584 N N . LEU A 1 86 ? 11.685 8.026 -15.297 1.00 91.62 86 LEU A N 1
ATOM 585 C CA . LEU A 1 86 ? 12.719 8.120 -14.259 1.00 91.62 86 LEU A CA 1
ATOM 586 C C . LEU A 1 86 ? 12.383 9.167 -13.191 1.00 91.62 86 LEU A C 1
ATOM 588 O O . LEU A 1 86 ? 12.558 8.902 -12.002 1.00 91.62 86 LEU A O 1
ATOM 592 N N . VAL A 1 87 ? 11.867 10.326 -13.604 1.00 94.88 87 VAL A N 1
ATOM 593 C CA . VAL A 1 87 ? 11.426 11.404 -12.706 1.00 94.88 87 VAL A CA 1
ATOM 594 C C . VAL A 1 87 ? 10.240 10.970 -11.845 1.00 94.88 87 VAL A C 1
ATOM 596 O O . VAL A 1 87 ? 10.091 11.478 -10.745 1.00 94.88 87 VAL A O 1
ATOM 599 N N . LEU A 1 88 ? 9.420 10.017 -12.288 1.00 94.69 88 LEU A N 1
ATOM 600 C CA . LEU A 1 88 ? 8.369 9.421 -11.458 1.00 94.69 88 LEU A CA 1
ATOM 601 C C . LEU A 1 88 ? 8.908 8.294 -10.565 1.00 94.69 88 LEU A C 1
ATOM 603 O O . LEU A 1 88 ? 8.594 8.236 -9.376 1.00 94.69 88 LEU A O 1
ATOM 607 N N . LEU A 1 89 ? 9.743 7.413 -11.121 1.00 92.50 89 LEU A N 1
ATOM 608 C CA . LEU A 1 89 ? 10.282 6.246 -10.4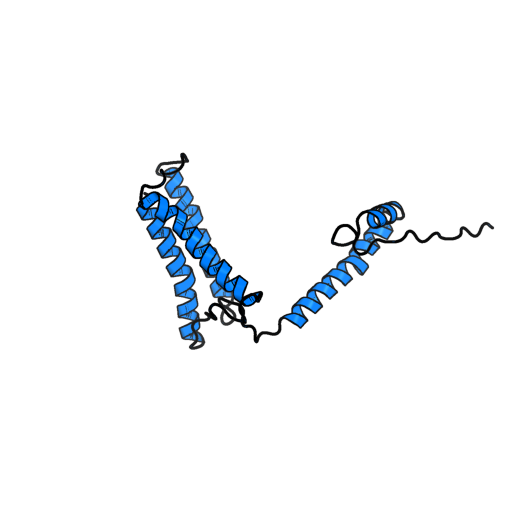27 1.00 92.50 89 LEU A CA 1
ATOM 609 C C . LEU A 1 89 ? 11.165 6.640 -9.240 1.00 92.50 89 LEU A C 1
ATOM 611 O O . LEU A 1 89 ? 10.966 6.132 -8.140 1.00 92.50 89 LEU A O 1
ATOM 615 N N . VAL A 1 90 ? 12.149 7.519 -9.454 1.00 93.75 90 VAL A N 1
ATOM 616 C CA . VAL A 1 90 ? 13.176 7.818 -8.444 1.00 93.75 90 VAL A CA 1
ATOM 617 C C . VAL A 1 90 ? 12.573 8.480 -7.199 1.00 93.75 90 VAL A C 1
ATOM 619 O O . VAL A 1 90 ? 12.790 7.957 -6.104 1.00 93.75 90 VAL A O 1
ATOM 622 N N . PRO A 1 91 ? 11.768 9.555 -7.309 1.00 96.06 91 PRO A N 1
ATOM 623 C CA . PRO A 1 91 ? 11.099 10.140 -6.153 1.00 96.06 91 PRO A CA 1
ATOM 624 C C . PRO A 1 91 ? 10.064 9.201 -5.540 1.00 96.06 91 PRO A C 1
ATOM 626 O O . PRO A 1 91 ? 9.924 9.197 -4.323 1.00 96.06 91 PRO A O 1
ATOM 629 N N . GLY A 1 92 ? 9.376 8.377 -6.341 1.00 94.62 92 GLY A N 1
ATOM 630 C CA . GLY A 1 92 ? 8.437 7.377 -5.830 1.00 94.62 92 GLY A CA 1
ATOM 631 C C . GLY A 1 92 ? 9.120 6.350 -4.924 1.00 94.62 92 GLY A C 1
ATOM 632 O O . GLY A 1 92 ? 8.692 6.137 -3.791 1.00 94.62 92 GLY A O 1
ATOM 633 N N . VAL A 1 93 ? 10.234 5.769 -5.380 1.00 94.06 93 VAL A N 1
ATOM 634 C CA . VAL A 1 93 ? 11.052 4.846 -4.577 1.00 94.06 93 VAL A CA 1
ATOM 635 C C . VAL A 1 93 ? 11.618 5.555 -3.345 1.00 94.06 93 VAL A C 1
ATOM 637 O O . VAL A 1 93 ? 11.548 5.011 -2.245 1.00 94.06 93 VAL A O 1
ATOM 640 N N . ALA A 1 94 ? 12.124 6.783 -3.491 1.00 94.06 94 ALA A N 1
ATOM 641 C CA . ALA A 1 94 ? 12.634 7.561 -2.364 1.00 94.06 94 ALA A CA 1
ATOM 642 C C . ALA A 1 94 ? 11.546 7.845 -1.315 1.00 94.06 94 ALA A C 1
ATOM 644 O O . ALA A 1 94 ? 11.790 7.666 -0.125 1.00 94.06 94 ALA A O 1
ATOM 645 N N . ALA A 1 95 ? 10.338 8.226 -1.736 1.00 95.38 95 ALA A N 1
ATOM 646 C CA . ALA A 1 95 ? 9.209 8.476 -0.845 1.00 95.38 95 ALA A CA 1
ATOM 647 C C . ALA A 1 95 ? 8.807 7.213 -0.069 1.00 95.38 95 ALA A C 1
ATOM 649 O O . ALA A 1 95 ? 8.593 7.288 1.141 1.00 95.38 95 ALA A O 1
ATOM 650 N N . VAL A 1 96 ? 8.776 6.049 -0.732 1.00 92.75 96 VAL A N 1
ATOM 651 C CA . VAL A 1 96 ? 8.539 4.756 -0.070 1.00 92.75 96 VAL A CA 1
ATOM 652 C C . VAL A 1 96 ? 9.614 4.484 0.980 1.00 92.75 96 VAL A C 1
ATOM 654 O O . VAL A 1 96 ? 9.276 4.188 2.122 1.00 92.75 96 VAL A O 1
ATOM 657 N N . LEU A 1 97 ? 10.894 4.645 0.639 1.00 92.31 97 LEU A N 1
ATOM 658 C CA . LEU A 1 97 ? 11.993 4.422 1.582 1.00 92.31 97 LEU A CA 1
ATOM 659 C C . LEU A 1 97 ? 11.951 5.393 2.769 1.00 92.31 97 LEU A C 1
ATOM 661 O O . LEU A 1 97 ? 12.185 4.983 3.905 1.00 92.31 97 LEU A O 1
ATOM 665 N N . ILE A 1 98 ? 11.626 6.667 2.543 1.00 93.88 98 ILE A N 1
ATOM 666 C CA . ILE A 1 98 ? 11.470 7.663 3.613 1.00 93.88 98 ILE A CA 1
ATOM 667 C C . ILE A 1 98 ? 10.325 7.256 4.546 1.00 93.88 98 ILE A C 1
ATOM 669 O O . ILE A 1 98 ? 10.509 7.216 5.761 1.00 93.88 98 ILE A O 1
ATOM 673 N N . ALA A 1 99 ? 9.165 6.891 3.993 1.00 90.56 99 ALA A N 1
ATOM 674 C CA . ALA A 1 99 ? 8.022 6.445 4.784 1.00 90.56 99 ALA A CA 1
ATOM 675 C C . ALA A 1 99 ? 8.353 5.179 5.591 1.00 90.56 99 ALA A C 1
ATOM 677 O O . ALA A 1 99 ? 8.101 5.125 6.793 1.00 90.56 99 ALA A O 1
ATOM 678 N N . GLN A 1 100 ? 8.971 4.182 4.954 1.00 89.25 100 GLN A N 1
ATOM 679 C CA . GLN A 1 100 ? 9.321 2.921 5.603 1.00 89.25 100 GLN A CA 1
ATOM 680 C C . GLN A 1 100 ? 10.400 3.090 6.677 1.00 89.25 100 GLN A C 1
ATOM 682 O O . GLN A 1 100 ? 10.298 2.494 7.746 1.00 89.25 100 GLN A O 1
ATOM 687 N N . THR A 1 101 ? 11.425 3.913 6.443 1.00 86.94 101 THR A N 1
ATOM 688 C CA . THR A 1 101 ? 12.456 4.178 7.461 1.00 86.94 101 THR A CA 1
ATOM 689 C C . THR A 1 101 ? 11.920 5.008 8.627 1.00 86.94 101 THR A C 1
ATOM 691 O O . THR A 1 101 ? 12.347 4.785 9.763 1.00 86.94 101 THR A O 1
ATOM 694 N N . GLY A 1 102 ? 10.945 5.888 8.376 1.00 88.31 102 GLY A N 1
ATOM 695 C CA . GLY A 1 102 ? 10.219 6.639 9.402 1.00 88.31 102 GLY A CA 1
ATOM 696 C C . GLY A 1 102 ? 9.407 5.760 10.360 1.00 88.31 102 GLY A C 1
ATOM 697 O O . GLY A 1 102 ? 9.268 6.112 11.527 1.00 88.31 102 GLY A O 1
ATOM 698 N N . MET A 1 103 ? 8.941 4.584 9.919 1.00 88.75 103 MET A N 1
ATOM 699 C CA . MET A 1 103 ? 8.263 3.609 10.793 1.00 88.75 103 MET A CA 1
ATOM 700 C C . MET A 1 103 ? 9.199 2.999 11.855 1.00 88.75 103 MET A C 1
ATOM 702 O O . MET A 1 103 ? 8.737 2.492 12.880 1.00 88.75 103 MET A O 1
ATOM 706 N N . GLY A 1 104 ? 10.518 3.045 11.638 1.00 86.00 104 GLY A N 1
ATOM 707 C CA . GLY A 1 104 ? 11.511 2.568 12.598 1.00 86.00 104 GLY A CA 1
ATOM 708 C C . GLY A 1 104 ? 11.356 1.081 12.928 1.00 86.00 104 GLY A C 1
ATOM 709 O O . GLY A 1 104 ? 11.234 0.250 12.034 1.00 86.00 104 GLY A O 1
ATOM 710 N N . THR A 1 105 ? 11.375 0.738 14.219 1.00 84.00 105 THR A N 1
ATOM 711 C CA . THR A 1 105 ? 11.240 -0.650 14.704 1.00 84.00 105 THR A CA 1
ATOM 712 C C . THR A 1 105 ? 9.841 -1.235 14.512 1.00 84.00 105 THR A C 1
ATOM 714 O O . THR A 1 105 ? 9.684 -2.452 14.603 1.00 84.00 105 THR A O 1
ATOM 717 N N . SER A 1 106 ? 8.844 -0.393 14.223 1.00 85.69 106 SER A N 1
ATOM 718 C CA . SER A 1 106 ? 7.459 -0.820 13.986 1.00 85.69 106 SER A CA 1
ATOM 719 C C . SER A 1 106 ? 7.234 -1.336 12.564 1.00 85.69 106 SER A C 1
ATOM 721 O O . SER A 1 106 ? 6.165 -1.860 12.268 1.00 85.69 106 SER A O 1
ATOM 723 N N . TRP A 1 107 ? 8.215 -1.189 11.666 1.00 88.62 107 TRP A N 1
ATOM 724 C CA . TRP A 1 107 ? 8.104 -1.704 10.306 1.00 88.62 107 TRP A CA 1
ATOM 725 C C . TRP A 1 107 ? 7.989 -3.235 10.312 1.00 88.62 107 TRP A C 1
ATOM 727 O O . TRP A 1 107 ? 8.856 -3.932 10.846 1.00 88.62 107 TRP A O 1
ATOM 737 N N . ARG A 1 108 ? 6.918 -3.753 9.701 1.00 87.25 108 ARG A N 1
ATOM 738 C CA . ARG A 1 108 ? 6.674 -5.182 9.479 1.00 87.25 108 ARG A CA 1
ATOM 739 C C . ARG A 1 108 ? 5.963 -5.404 8.146 1.00 87.25 108 ARG A C 1
ATOM 741 O O . ARG A 1 108 ? 5.198 -4.552 7.695 1.00 87.25 108 ARG A O 1
ATOM 748 N N . ILE A 1 109 ? 6.201 -6.561 7.533 1.00 86.94 109 ILE A N 1
ATOM 749 C CA . ILE A 1 109 ? 5.455 -7.061 6.375 1.00 86.94 109 ILE A CA 1
ATOM 750 C C . ILE A 1 109 ? 4.673 -8.298 6.806 1.00 86.94 109 ILE A C 1
ATOM 752 O O . ILE A 1 109 ? 5.254 -9.298 7.235 1.00 86.94 109 ILE A O 1
ATOM 756 N N . GLY A 1 110 ? 3.354 -8.230 6.632 1.00 80.75 110 GLY A N 1
ATOM 757 C CA . GLY A 1 110 ? 2.412 -9.237 7.110 1.00 80.75 110 GLY A CA 1
ATOM 758 C C . GLY A 1 110 ? 1.837 -8.874 8.479 1.00 80.75 110 GLY A C 1
ATOM 759 O O . GLY A 1 110 ? 2.478 -8.200 9.287 1.00 80.75 110 GLY A O 1
ATOM 760 N N . VAL A 1 111 ? 0.602 -9.309 8.717 1.00 78.38 111 VAL A N 1
ATOM 761 C CA . VAL A 1 111 ? -0.110 -9.094 9.980 1.00 78.38 111 VAL A CA 1
ATOM 762 C C . VAL A 1 111 ? 0.246 -10.231 10.933 1.00 78.38 111 VAL A C 1
ATOM 764 O O . VAL A 1 111 ? 0.214 -11.403 10.550 1.00 78.38 111 VAL A O 1
ATOM 767 N N . ASP A 1 112 ? 0.627 -9.874 12.156 1.00 74.56 112 ASP A N 1
ATOM 768 C CA . ASP A 1 112 ? 0.822 -10.824 13.246 1.00 74.56 112 ASP A CA 1
ATOM 769 C C . ASP A 1 112 ? -0.530 -11.063 13.929 1.00 74.56 112 ASP A C 1
ATOM 771 O O . ASP A 1 112 ? -1.125 -10.140 14.483 1.00 74.56 112 ASP A O 1
ATOM 775 N N . ASP A 1 113 ? -1.029 -12.298 13.885 1.00 68.75 113 ASP A N 1
ATOM 776 C CA . ASP A 1 113 ? -2.326 -12.656 14.474 1.00 68.75 113 ASP A CA 1
ATOM 777 C C . ASP A 1 113 ? -2.336 -12.558 16.008 1.00 68.75 113 ASP A C 1
ATOM 779 O O . ASP A 1 113 ? -3.398 -12.602 16.633 1.00 68.75 113 ASP A O 1
ATOM 783 N N . THR A 1 114 ? -1.165 -12.429 16.638 1.00 71.06 114 THR A N 1
ATOM 784 C CA . THR A 1 114 ? -1.060 -12.194 18.080 1.00 71.06 114 THR A CA 1
ATOM 785 C C . THR A 1 114 ? -1.271 -10.724 18.453 1.00 71.06 114 THR A C 1
ATOM 787 O O . THR A 1 114 ? -1.584 -10.425 19.611 1.00 71.06 114 THR A O 1
ATOM 790 N N . GLU A 1 115 ? -1.170 -9.798 17.491 1.00 74.19 115 GLU A N 1
ATOM 791 C CA . GLU A 1 115 ? -1.417 -8.377 17.718 1.00 74.19 115 GLU A CA 1
ATOM 792 C C . GLU A 1 115 ? -2.927 -8.096 17.780 1.00 74.19 115 GLU A C 1
ATOM 794 O O . GLU A 1 115 ? -3.639 -8.033 16.778 1.00 74.19 115 GLU A O 1
ATOM 799 N N . ARG A 1 116 ? -3.441 -7.900 19.000 1.00 70.00 116 ARG A N 1
ATOM 800 C CA . ARG A 1 116 ? -4.855 -7.577 19.240 1.00 70.00 116 ARG A CA 1
ATOM 801 C C . ARG A 1 116 ? -5.173 -6.136 18.842 1.00 70.00 116 ARG A C 1
ATOM 803 O O . ARG A 1 116 ? -5.120 -5.224 19.665 1.00 70.00 116 ARG A O 1
ATOM 810 N N . THR A 1 117 ? -5.550 -5.938 17.584 1.00 78.56 117 THR A N 1
ATOM 811 C CA . THR A 1 117 ? -5.992 -4.635 17.051 1.00 78.56 117 THR A CA 1
ATOM 812 C C . THR A 1 117 ? -7.475 -4.337 17.306 1.00 78.56 117 THR A C 1
ATOM 814 O O . THR A 1 117 ? -7.926 -3.216 17.067 1.00 78.56 117 THR A O 1
ATOM 817 N N . ASP A 1 118 ? -8.223 -5.289 17.874 1.00 80.81 118 ASP A N 1
ATOM 818 C CA . ASP A 1 118 ? -9.674 -5.192 18.099 1.00 80.81 118 ASP A CA 1
ATOM 819 C C . ASP A 1 118 ? -10.078 -3.953 18.903 1.00 80.81 118 ASP A C 1
ATOM 821 O O . ASP A 1 118 ? -11.060 -3.284 18.584 1.00 80.81 118 ASP A O 1
ATOM 825 N N . VAL A 1 119 ? -9.300 -3.608 19.933 1.00 85.56 119 VAL A N 1
ATOM 826 C CA . VAL A 1 119 ? -9.580 -2.442 20.784 1.00 85.56 119 VAL A CA 1
ATOM 827 C C . VAL A 1 119 ? -9.367 -1.142 20.013 1.00 85.56 119 VAL A C 1
ATOM 829 O O . VAL A 1 119 ? -10.175 -0.225 20.130 1.00 85.56 119 VAL A O 1
ATOM 832 N N . ALA A 1 120 ? -8.319 -1.060 19.191 1.00 86.25 120 ALA A N 1
ATOM 833 C CA . ALA A 1 120 ? -8.064 0.117 18.365 1.00 86.25 120 ALA A CA 1
ATOM 834 C C . ALA A 1 120 ? -9.178 0.311 17.327 1.00 86.25 120 ALA A C 1
ATOM 836 O O . ALA A 1 120 ? -9.678 1.425 17.161 1.00 86.25 120 ALA A O 1
ATOM 837 N N . LEU A 1 121 ? -9.623 -0.779 16.693 1.00 87.69 121 LEU A N 1
ATOM 838 C CA . LEU A 1 121 ? -10.748 -0.754 15.764 1.00 87.69 121 LEU A CA 1
ATOM 839 C C . LEU A 1 121 ? -12.051 -0.344 16.465 1.00 87.69 121 LEU A C 1
ATOM 841 O O . LEU A 1 121 ? -12.767 0.522 15.966 1.00 87.69 121 LEU A O 1
ATOM 845 N N . ALA A 1 122 ? -12.343 -0.908 17.640 1.00 90.69 122 ALA A N 1
ATOM 846 C CA . ALA A 1 122 ? -13.522 -0.548 18.423 1.00 90.69 122 ALA A CA 1
ATOM 847 C C . ALA A 1 122 ? -13.510 0.935 18.829 1.00 90.69 122 ALA A C 1
ATOM 849 O O . ALA A 1 122 ? -14.520 1.625 18.681 1.00 90.69 122 ALA A O 1
ATOM 850 N N . CYS A 1 123 ? -12.363 1.450 19.280 1.00 93.25 123 CYS A N 1
ATOM 851 C CA . CYS A 1 123 ? -12.185 2.866 19.597 1.00 93.25 123 CYS A CA 1
ATOM 852 C C . CYS A 1 123 ? -12.369 3.761 18.365 1.00 93.25 123 CYS A C 1
ATOM 854 O O . CYS A 1 123 ? -13.015 4.800 18.474 1.00 93.25 123 CYS A O 1
ATOM 856 N N . LEU A 1 124 ? -11.853 3.362 17.196 1.00 94.12 124 LEU A N 1
ATOM 857 C CA . LEU A 1 124 ? -12.035 4.100 15.944 1.00 94.12 124 LEU A CA 1
ATOM 858 C C . LEU A 1 124 ? -13.513 4.163 15.543 1.00 94.12 124 LEU A C 1
ATOM 860 O O . LEU A 1 124 ? -14.023 5.243 15.254 1.00 94.12 124 LEU A O 1
ATOM 864 N N . ILE A 1 125 ? -14.215 3.027 15.570 1.00 93.12 125 ILE A N 1
ATOM 865 C CA . ILE A 1 125 ? -15.651 2.962 15.266 1.00 93.12 125 ILE A CA 1
ATOM 866 C C . ILE A 1 125 ? -16.434 3.851 16.236 1.00 93.12 125 ILE A C 1
ATOM 868 O O . ILE A 1 125 ? -17.273 4.642 15.808 1.00 93.12 125 ILE A O 1
ATOM 872 N N . LEU A 1 126 ? -16.135 3.769 17.536 1.00 94.75 126 LEU A N 1
ATOM 873 C CA . LEU A 1 126 ? -16.773 4.606 18.547 1.00 94.75 126 LEU A CA 1
ATOM 874 C C . LEU A 1 126 ? -16.506 6.097 18.303 1.00 94.75 126 LEU A C 1
ATOM 876 O O . LEU A 1 126 ? -17.433 6.899 18.392 1.00 94.75 126 LEU A O 1
ATOM 880 N N . ALA A 1 127 ? -15.268 6.472 17.978 1.00 95.12 127 ALA A N 1
ATOM 881 C CA . ALA A 1 127 ? -14.903 7.853 17.684 1.00 95.12 127 ALA A CA 1
ATOM 882 C C . ALA A 1 127 ? -15.659 8.389 16.459 1.00 95.12 127 ALA A C 1
ATOM 884 O O . ALA A 1 127 ? -16.212 9.486 16.525 1.00 95.12 127 ALA A O 1
ATOM 885 N N . ILE A 1 128 ? -15.758 7.596 15.386 1.00 93.25 128 ILE A N 1
ATOM 886 C CA . ILE A 1 128 ? -16.525 7.945 14.181 1.00 93.25 128 ILE A CA 1
ATOM 887 C C . ILE A 1 128 ? -18.011 8.112 14.521 1.00 93.25 128 ILE A C 1
ATOM 889 O O . ILE A 1 128 ? -18.620 9.117 14.163 1.00 93.25 128 ILE A O 1
ATOM 893 N N . GLU A 1 129 ? -18.601 7.171 15.259 1.00 93.06 129 GLU A N 1
ATOM 894 C CA . GLU A 1 129 ? -20.005 7.248 15.679 1.00 93.06 129 GLU A CA 1
ATOM 895 C C . GLU A 1 129 ? -20.281 8.476 16.557 1.00 93.06 129 GLU A C 1
ATOM 897 O O . GLU A 1 129 ? -21.311 9.135 16.397 1.00 93.06 129 GLU A O 1
ATOM 902 N N . LEU A 1 130 ? -19.367 8.816 17.471 1.00 93.94 130 LEU A N 1
ATOM 903 C CA . LEU A 1 130 ? -19.472 10.019 18.296 1.00 93.94 130 LEU A CA 1
ATOM 904 C C . LEU A 1 130 ? -19.353 11.286 17.451 1.00 93.94 130 LEU A C 1
ATOM 906 O O . LEU A 1 130 ? -20.195 12.171 17.590 1.00 93.94 130 LEU A O 1
ATOM 910 N N . GLN A 1 131 ? -18.369 11.368 16.553 1.00 94.38 131 GLN A N 1
ATOM 911 C CA . GLN A 1 131 ? -18.201 12.507 15.651 1.00 94.38 131 GLN A CA 1
ATOM 912 C C . GLN A 1 131 ? -19.464 12.728 14.810 1.00 94.38 131 GLN A C 1
ATOM 914 O O . GLN A 1 131 ? -20.021 13.827 14.808 1.00 94.38 131 GLN A O 1
ATOM 919 N N . VAL A 1 132 ? -19.979 11.670 14.179 1.00 92.75 132 VAL A N 1
ATOM 920 C CA . VAL A 1 132 ? -21.190 11.746 13.357 1.00 92.75 132 VAL A CA 1
ATOM 921 C C . VAL A 1 132 ? -22.389 12.173 14.204 1.00 92.75 132 VAL A C 1
ATOM 923 O O . VAL A 1 132 ? -23.082 13.123 13.856 1.00 92.75 132 VAL A O 1
ATOM 926 N N . ARG A 1 133 ? -22.646 11.535 15.352 1.00 89.88 133 ARG A N 1
ATOM 927 C CA . ARG A 1 133 ? -23.874 11.792 16.133 1.00 89.88 133 ARG A CA 1
ATOM 928 C C . ARG A 1 133 ? -23.853 13.104 16.907 1.00 89.88 133 ARG A C 1
ATOM 930 O O . ARG A 1 133 ? -24.897 13.745 17.035 1.00 89.88 133 ARG A O 1
ATOM 937 N N . VAL A 1 134 ? -22.709 13.460 17.483 1.00 93.81 134 VAL A N 1
ATOM 938 C CA . VAL A 1 134 ? -22.587 14.600 18.402 1.00 93.81 134 VAL A CA 1
ATOM 939 C C . VAL A 1 134 ? -22.256 15.878 17.648 1.00 93.81 134 VAL A C 1
ATOM 941 O O . VAL A 1 134 ? -22.763 16.936 18.016 1.00 93.81 134 VAL A O 1
ATOM 944 N N . ILE A 1 135 ? -21.444 15.789 16.594 1.00 93.31 135 ILE A N 1
ATOM 945 C CA . ILE A 1 135 ? -20.974 16.964 15.860 1.00 93.31 135 ILE A CA 1
ATOM 946 C C . ILE A 1 135 ? -21.782 17.133 14.579 1.00 93.31 135 ILE A C 1
ATOM 948 O O . ILE A 1 135 ? -22.540 18.096 14.455 1.00 93.31 135 ILE A O 1
ATOM 952 N N . GLU A 1 136 ? -21.670 16.187 13.650 1.00 93.56 136 GLU A N 1
ATOM 953 C CA . GLU A 1 136 ? -22.171 16.373 12.286 1.00 93.56 136 GLU A CA 1
ATOM 954 C C . GLU A 1 136 ? -23.700 16.375 12.230 1.00 93.56 136 GLU A C 1
ATOM 956 O O . GLU A 1 136 ? -24.306 17.332 11.755 1.00 93.56 136 GLU A O 1
ATOM 961 N N . GLU A 1 137 ? -24.362 15.362 12.785 1.00 91.00 137 GLU A N 1
ATOM 962 C CA . GLU A 1 137 ? -25.822 15.282 12.771 1.00 91.00 137 GLU A CA 1
ATOM 963 C C . GLU A 1 137 ? -26.481 16.368 13.601 1.00 91.00 137 GLU A C 1
ATOM 965 O O . GLU A 1 137 ? -27.552 16.857 13.243 1.00 91.00 137 GLU A O 1
ATOM 970 N N . LEU A 1 138 ? -25.879 16.728 14.732 1.00 91.00 138 LEU A N 1
ATOM 971 C CA . LEU A 1 138 ? -26.420 17.786 15.566 1.00 91.00 138 LEU A CA 1
ATOM 972 C C . LEU A 1 138 ? -26.366 19.117 14.815 1.00 91.00 138 LEU A C 1
ATOM 974 O O . LEU A 1 138 ? -27.353 19.851 14.807 1.00 91.00 138 LEU A O 1
ATOM 978 N N . TYR A 1 139 ? -25.244 19.401 14.153 1.00 92.38 139 TYR A N 1
ATOM 979 C CA . TYR A 1 139 ? -25.092 20.569 13.298 1.00 92.38 139 TYR A CA 1
ATOM 980 C C . TYR A 1 139 ? -26.087 20.545 12.131 1.00 92.38 139 TYR A C 1
ATOM 982 O O . TYR A 1 139 ? -26.854 21.491 11.964 1.00 92.38 139 TYR A O 1
ATOM 990 N N . LEU A 1 140 ? -26.166 19.437 11.390 1.00 91.88 140 LEU A N 1
ATOM 991 C CA . LEU A 1 140 ? -27.068 19.293 10.245 1.00 91.88 140 LEU A CA 1
ATOM 992 C C . LEU A 1 140 ? -28.540 19.419 10.652 1.00 91.88 140 LEU A C 1
ATOM 994 O O . LEU A 1 140 ? -29.316 20.069 9.956 1.00 91.88 140 LEU A O 1
ATOM 998 N N . ARG A 1 141 ? -28.934 18.891 11.816 1.00 89.94 141 ARG A N 1
ATOM 999 C CA . ARG A 1 141 ? -30.283 19.095 12.370 1.00 89.94 141 ARG A CA 1
ATOM 1000 C C . ARG A 1 141 ? -30.530 20.537 12.805 1.00 89.94 141 ARG A C 1
ATOM 1002 O O . ARG A 1 141 ? -31.654 21.005 12.665 1.00 89.94 141 ARG A O 1
ATOM 1009 N N . ARG A 1 142 ? -29.525 21.239 13.342 1.00 91.44 142 ARG A N 1
ATOM 1010 C CA . ARG A 1 142 ? -29.649 22.658 13.727 1.00 91.44 142 ARG A CA 1
ATOM 1011 C C . ARG A 1 142 ? -29.797 23.569 12.510 1.00 91.44 142 ARG A C 1
ATOM 1013 O O . ARG A 1 142 ? -30.584 24.503 12.570 1.00 91.44 142 ARG A O 1
ATOM 1020 N N . VAL A 1 143 ? -29.060 23.294 11.435 1.00 95.69 143 VAL A N 1
ATOM 1021 C CA . VAL A 1 143 ? -29.040 24.129 10.224 1.00 95.69 143 VAL A CA 1
ATOM 1022 C C . VAL A 1 143 ? -30.200 23.805 9.283 1.00 95.69 143 VAL A C 1
ATOM 1024 O O . VAL A 1 143 ? -30.850 24.718 8.787 1.00 95.69 143 VAL A O 1
ATOM 1027 N N . HIS A 1 144 ? -30.484 22.521 9.049 1.00 92.62 144 HIS A N 1
ATOM 1028 C CA . HIS A 1 144 ? -31.443 22.074 8.027 1.00 92.62 144 HIS A CA 1
ATOM 1029 C C . HIS A 1 144 ? -32.748 21.497 8.595 1.00 92.62 144 HIS A C 1
ATOM 1031 O O . HIS A 1 144 ? -33.666 21.190 7.838 1.00 92.62 144 HIS A O 1
ATOM 1037 N N . GLY A 1 145 ? -32.859 21.325 9.916 1.00 90.44 145 GLY A N 1
ATOM 1038 C CA . GLY A 1 145 ? -34.116 20.975 10.579 1.00 90.44 145 GLY A CA 1
ATOM 1039 C C . GLY A 1 145 ? -34.820 19.748 9.985 1.00 90.44 145 GLY A C 1
ATOM 1040 O O . GLY A 1 145 ? -34.286 18.637 9.992 1.00 90.44 145 GLY A O 1
ATOM 1041 N N . ALA A 1 146 ? -36.050 19.952 9.505 1.00 88.12 146 ALA A N 1
ATOM 1042 C CA . ALA A 1 146 ? -36.923 18.892 9.003 1.00 88.12 146 ALA A CA 1
ATOM 1043 C C . ALA A 1 146 ? -36.421 18.251 7.698 1.00 88.12 146 ALA A C 1
ATOM 1045 O O . ALA A 1 146 ? -36.597 17.044 7.514 1.00 88.12 146 ALA A O 1
ATOM 1046 N N . ASP A 1 147 ? -35.746 19.015 6.838 1.00 90.81 147 ASP A N 1
ATOM 1047 C CA . ASP A 1 147 ? -35.264 18.525 5.543 1.00 90.81 147 ASP A CA 1
ATOM 1048 C C . ASP A 1 147 ? -34.184 17.459 5.730 1.00 90.81 147 ASP A C 1
ATOM 1050 O O . ASP A 1 147 ? -34.207 16.406 5.085 1.00 90.81 147 ASP A O 1
ATOM 1054 N N . TYR A 1 148 ? -33.288 17.679 6.695 1.00 88.56 148 TYR A N 1
ATOM 1055 C CA . TYR A 1 148 ? -32.274 16.692 7.046 1.00 88.56 148 TYR A CA 1
ATOM 1056 C C . TYR A 1 148 ? -32.882 15.423 7.651 1.00 88.56 148 TYR A C 1
ATOM 1058 O O . TYR A 1 148 ? -32.449 14.319 7.329 1.00 88.56 148 TYR A O 1
ATOM 1066 N N . VAL A 1 149 ? -33.921 15.546 8.485 1.00 86.38 149 VAL A N 1
ATOM 1067 C CA . VAL A 1 149 ? -34.615 14.377 9.052 1.00 86.38 149 VAL A CA 1
ATOM 1068 C C . VAL A 1 149 ? -35.297 13.561 7.952 1.00 86.38 149 VAL A C 1
ATOM 1070 O O . VAL A 1 149 ? -35.182 12.336 7.945 1.00 86.38 149 VAL A O 1
ATOM 1073 N N . ALA A 1 150 ? -35.957 14.218 6.994 1.00 87.94 150 ALA A N 1
ATOM 1074 C CA . ALA A 1 150 ? -36.595 13.552 5.860 1.00 87.94 150 ALA A CA 1
ATOM 1075 C C . ALA A 1 150 ? -35.573 12.870 4.934 1.00 87.94 150 ALA A C 1
ATOM 1077 O O . ALA A 1 150 ? -35.813 11.762 4.451 1.00 87.94 150 ALA A O 1
ATOM 1078 N N . TYR A 1 151 ? -34.417 13.500 4.713 1.00 87.69 151 TYR A N 1
ATOM 1079 C CA . TYR A 1 151 ? -33.299 12.896 3.992 1.00 87.69 151 TYR A CA 1
ATOM 1080 C C . TYR A 1 151 ? -32.751 11.663 4.727 1.00 87.69 151 TYR A C 1
ATOM 1082 O O . TYR A 1 151 ? -32.724 10.567 4.165 1.00 87.69 151 TYR A O 1
ATOM 1090 N N . ALA A 1 152 ? -32.390 11.804 6.004 1.00 86.62 152 ALA A N 1
ATOM 1091 C CA . ALA A 1 152 ? -31.803 10.732 6.806 1.00 86.62 152 ALA A CA 1
ATOM 1092 C C . ALA A 1 152 ? -32.755 9.536 7.002 1.00 86.62 152 ALA A C 1
ATOM 1094 O O . ALA A 1 152 ? -32.300 8.399 7.146 1.00 86.62 152 ALA A O 1
ATOM 1095 N N . ALA A 1 153 ? -34.072 9.766 6.966 1.00 85.31 153 ALA A N 1
ATOM 1096 C CA . ALA A 1 153 ? -35.083 8.711 6.979 1.00 85.31 153 ALA A CA 1
ATOM 1097 C C . ALA A 1 153 ? -35.049 7.832 5.716 1.00 85.31 153 ALA A C 1
ATOM 1099 O O . ALA A 1 153 ? -35.335 6.637 5.794 1.00 85.31 153 ALA A O 1
ATOM 1100 N N . ARG A 1 154 ? -34.687 8.396 4.555 1.00 86.06 154 ARG A N 1
ATOM 1101 C CA . ARG A 1 154 ? -34.588 7.654 3.287 1.00 86.06 154 ARG A CA 1
ATOM 1102 C C . ARG A 1 154 ? -33.239 6.949 3.151 1.00 86.06 154 ARG A C 1
ATOM 1104 O O . ARG A 1 154 ? -33.198 5.762 2.822 1.00 86.06 154 ARG A O 1
ATOM 1111 N N . THR A 1 155 ? -32.150 7.659 3.439 1.00 86.06 155 THR A N 1
ATOM 1112 C CA . THR A 1 155 ? -30.791 7.218 3.090 1.00 86.06 155 THR A CA 1
ATOM 1113 C C . THR A 1 155 ? -30.151 6.336 4.168 1.00 86.06 155 THR A C 1
ATOM 1115 O O . THR A 1 155 ? -29.634 5.269 3.846 1.00 86.06 155 THR A O 1
ATOM 1118 N N . GLY A 1 156 ? -30.256 6.703 5.452 1.00 79.56 156 GLY A N 1
ATOM 1119 C CA . GLY A 1 156 ? -29.477 6.086 6.540 1.00 79.56 156 GLY A CA 1
ATOM 1120 C C . GLY A 1 156 ? -28.146 6.808 6.832 1.00 79.56 156 GLY A C 1
ATOM 1121 O O . GLY A 1 156 ? -27.902 7.879 6.286 1.00 79.56 156 GLY A O 1
ATOM 1122 N N . ARG A 1 157 ? -27.312 6.247 7.725 1.00 76.56 157 ARG A N 1
ATOM 1123 C CA . ARG A 1 157 ? -26.115 6.879 8.328 1.00 76.56 157 ARG A CA 1
ATOM 1124 C C . ARG A 1 157 ? -24.761 6.485 7.720 1.00 76.56 157 ARG A C 1
ATOM 1126 O O . ARG A 1 157 ? -23.846 7.290 7.783 1.00 76.56 157 ARG A O 1
ATOM 1133 N N . PHE A 1 158 ? -24.620 5.291 7.140 1.00 71.75 158 PHE A N 1
ATOM 1134 C CA . PHE A 1 158 ? -23.331 4.814 6.593 1.00 71.75 158 PHE A CA 1
ATOM 1135 C C . PHE A 1 158 ? -23.519 3.984 5.327 1.00 71.75 158 PHE A C 1
ATOM 1137 O O . PHE A 1 158 ? -22.979 4.297 4.272 1.00 71.75 158 PHE A O 1
ATOM 1144 N N . LEU A 1 159 ? -24.343 2.944 5.432 1.00 67.00 159 LEU A N 1
ATOM 1145 C CA . LEU A 1 159 ? -24.811 2.153 4.303 1.00 67.00 159 LEU A CA 1
ATOM 1146 C C . LEU A 1 159 ? -26.282 2.481 4.033 1.00 67.00 159 LEU A C 1
ATOM 1148 O O . LEU A 1 159 ? -27.017 2.763 4.992 1.00 67.00 159 LEU A O 1
ATOM 1152 N N . PRO A 1 160 ? -26.735 2.408 2.767 1.00 70.50 160 PRO A N 1
ATOM 1153 C CA . PRO A 1 160 ? -28.141 2.579 2.436 1.00 70.50 160 PRO A CA 1
ATOM 1154 C C . PRO A 1 160 ? -29.019 1.686 3.322 1.00 70.50 160 PRO A C 1
ATOM 1156 O O . PRO A 1 160 ? -28.870 0.467 3.332 1.00 70.50 160 PRO A O 1
ATOM 1159 N N . GLY A 1 161 ? -29.921 2.294 4.094 1.00 67.31 161 GLY A N 1
ATOM 1160 C CA . GLY A 1 161 ? -30.845 1.565 4.973 1.00 67.31 161 GLY A CA 1
ATOM 1161 C C . GLY A 1 161 ? -30.436 1.423 6.444 1.00 67.31 161 GLY A C 1
ATOM 1162 O O . GLY A 1 161 ? -31.313 1.179 7.271 1.00 67.31 161 GLY A O 1
ATOM 1163 N N . PHE A 1 162 ? -29.173 1.646 6.817 1.00 73.94 162 PHE A N 1
ATOM 1164 C CA . PHE A 1 162 ? -28.729 1.547 8.216 1.00 73.94 162 PHE A CA 1
ATOM 1165 C C . PHE A 1 162 ? -28.910 2.859 8.982 1.00 73.94 162 PHE A C 1
ATOM 1167 O O . PHE A 1 162 ? -28.600 3.927 8.470 1.00 73.94 162 PHE A O 1
ATOM 1174 N N . GLY A 1 163 ? -29.374 2.805 10.236 1.00 69.25 163 GLY A N 1
ATOM 1175 C CA . GLY A 1 163 ? -29.418 3.983 11.117 1.00 69.25 163 GLY A CA 1
ATOM 1176 C C . GLY A 1 163 ? -30.416 5.077 10.707 1.00 69.25 163 GLY A C 1
ATOM 1177 O O . GLY A 1 163 ? -30.208 6.241 11.045 1.00 69.25 163 GLY A O 1
ATOM 1178 N N . ARG A 1 164 ? -31.486 4.724 9.979 1.00 77.19 164 ARG A N 1
ATOM 1179 C CA . ARG A 1 164 ? -32.530 5.665 9.535 1.00 77.19 164 ARG A CA 1
ATOM 1180 C C . ARG A 1 164 ? -33.176 6.392 10.713 1.00 77.19 164 ARG A C 1
ATOM 1182 O O . ARG A 1 164 ? -33.616 5.772 11.682 1.00 77.19 164 ARG A O 1
ATOM 1189 N N . LEU A 1 165 ? -33.294 7.710 10.595 1.00 69.00 165 LEU A N 1
ATOM 1190 C CA . LEU A 1 165 ? -34.006 8.520 11.577 1.00 69.00 165 LEU A CA 1
ATOM 1191 C C . LEU A 1 165 ? -35.508 8.412 11.327 1.00 69.00 165 LEU A C 1
ATOM 1193 O O . LEU A 1 165 ? -35.978 8.724 10.239 1.00 69.00 165 LEU A O 1
ATOM 1197 N N . HIS A 1 166 ? -36.272 7.983 12.330 1.00 66.81 166 HIS A N 1
ATOM 1198 C CA . HIS A 1 166 ? -37.726 8.088 12.261 1.00 66.81 166 HIS A CA 1
ATOM 1199 C C . HIS A 1 166 ? -38.140 9.539 12.529 1.00 66.81 166 HIS A C 1
ATOM 1201 O O . HIS A 1 166 ? -37.756 10.089 13.570 1.00 66.81 166 HIS A O 1
ATOM 1207 N N . PRO A 1 167 ? -38.935 10.165 11.644 1.00 61.78 167 PRO A N 1
ATOM 1208 C CA . PRO A 1 167 ? -39.562 11.440 11.945 1.00 61.78 167 PRO A CA 1
ATOM 1209 C C . PRO A 1 167 ? -40.446 11.258 13.183 1.00 61.78 167 PRO A C 1
ATOM 1211 O O . PRO A 1 167 ? -41.486 10.606 13.129 1.00 61.78 167 PRO A O 1
ATOM 1214 N N . ARG A 1 168 ? -40.025 11.784 14.339 1.00 60.16 168 ARG A N 1
ATOM 1215 C CA . ARG A 1 168 ? -40.900 11.834 15.515 1.00 60.16 168 ARG A CA 1
ATOM 1216 C C . ARG A 1 168 ? -41.990 12.859 15.223 1.00 60.16 168 ARG A C 1
ATOM 1218 O O . ARG A 1 168 ? -41.706 14.055 15.190 1.00 60.16 168 ARG A O 1
ATOM 1225 N N . ALA A 1 169 ? -43.223 12.394 15.039 1.00 54.97 169 ALA A N 1
ATOM 1226 C CA . ALA A 1 169 ? -44.395 13.254 15.071 1.00 54.97 169 ALA A CA 1
ATOM 1227 C C . ALA A 1 169 ? -44.451 13.928 16.451 1.00 54.97 169 ALA A C 1
ATOM 1229 O O . ALA A 1 169 ? -44.681 13.268 17.463 1.00 54.97 169 ALA A O 1
ATOM 1230 N N . ARG A 1 170 ? -44.175 15.234 16.522 1.00 55.28 170 ARG A N 1
ATOM 1231 C CA . ARG A 1 170 ? -44.552 16.016 17.703 1.00 55.28 170 ARG A CA 1
ATOM 1232 C C . ARG A 1 170 ? -46.069 16.211 17.641 1.00 55.28 170 ARG A C 1
ATOM 1234 O O . ARG A 1 170 ? -46.533 16.717 16.619 1.00 55.28 170 ARG A O 1
ATOM 1241 N N . PRO A 1 171 ? -46.842 15.868 18.686 1.00 48.62 171 PRO A N 1
ATOM 1242 C CA . PRO A 1 171 ? -48.196 16.376 18.796 1.00 48.62 171 PRO A CA 1
ATOM 1243 C C . PRO A 1 171 ? -48.079 17.892 18.943 1.00 48.62 171 PRO A C 1
ATOM 1245 O O . PRO A 1 171 ? -47.448 18.389 19.877 1.00 48.62 171 PRO A O 1
ATOM 1248 N N . VAL A 1 172 ? -48.639 18.624 17.987 1.00 56.41 172 VAL A N 1
ATOM 1249 C CA . VAL A 1 172 ? -48.921 20.046 18.155 1.00 56.41 172 VAL A CA 1
ATOM 1250 C C . VAL A 1 172 ? -50.011 20.113 19.217 1.00 56.41 172 VAL A C 1
ATOM 1252 O O . VAL A 1 172 ? -51.177 19.864 18.923 1.00 56.41 172 VAL A O 1
ATOM 1255 N N . THR A 1 173 ? -49.646 20.385 20.469 1.00 52.88 173 THR A N 1
ATOM 1256 C CA . THR A 1 173 ? -50.627 20.842 21.453 1.00 52.88 173 THR A CA 1
ATOM 1257 C C . THR A 1 173 ? -51.070 22.226 21.001 1.00 52.88 173 THR A C 1
ATOM 1259 O O . THR A 1 173 ? -50.353 23.214 21.163 1.00 52.88 173 THR A O 1
ATOM 1262 N N . ALA A 1 174 ? -52.214 22.260 20.324 1.00 52.59 174 ALA A N 1
ATOM 1263 C CA . ALA A 1 174 ? -52.960 23.474 20.083 1.00 52.59 174 ALA A CA 1
ATOM 1264 C C . ALA A 1 174 ? -53.428 24.025 21.438 1.00 52.59 174 ALA A C 1
ATOM 1266 O O . ALA A 1 174 ? -54.030 23.277 22.199 1.00 52.59 174 ALA A O 1
ATOM 1267 N N . ARG A 1 175 ? -53.083 25.299 21.669 1.00 43.94 175 ARG A N 1
ATOM 1268 C CA . ARG A 1 175 ? -53.642 26.288 22.612 1.00 43.94 175 ARG A CA 1
ATOM 1269 C C . ARG A 1 175 ? -54.166 25.807 23.964 1.00 43.94 175 ARG A C 1
ATOM 1271 O O . ARG A 1 175 ? -55.241 25.179 24.004 1.00 43.94 175 ARG A O 1
#